Protein AF-A0A183DSY8-F1 (afdb_monomer_lite)

Secondary structure (DSSP, 8-state):
-HHHHHHHHHHHHHHHHHHHHHHHHHHHHHHHHHHHHHHHHHHHHHHHHHHHHHHHHHHHTT-GGGSPPHHHHHHHHHHHHHHHHHHHHHHHHH-HHHHHHHHHHHTT---

Radius of gyration: 25.68 Å; chains: 1; bounding box: 47×40×81 Å

InterPro domains:
  IPR000276 G protein-coupled receptor, rhodopsin-like [PF00001] (15-91)
  IPR000276 G protein-coupled receptor, rhodopsin-like [PR00237] (30-54)
  IPR000276 G protein-coupled receptor, rhodopsin-like [PR00237] (73-99)
  IPR017452 GPCR, rhodopsin-like, 7TM [PS50262] (1-91)

Organism: NCBI:txid637853

Foldseek 3Di:
DVVVVVVVVVVVVVVVVVVVVVVVVVVVLLVVLVVVLVVLCCVLVVLLVVLVVQCVVCVVVVPPVSNRDPVSVVSNVVSVVVVVVVVCVSVQVNDPVNVVVVCCVVVVPDD

Structure (mmCIF, N/CA/C/O backbone):
data_AF-A0A183DSY8-F1
#
_entry.id   AF-A0A183DSY8-F1
#
loop_
_atom_site.group_PDB
_atom_site.id
_atom_site.type_symbol
_atom_site.label_atom_id
_atom_site.label_alt_id
_atom_site.label_comp_id
_atom_site.label_asym_id
_atom_site.label_entity_id
_atom_site.label_seq_id
_atom_site.pdbx_PDB_ins_code
_atom_site.Cartn_x
_atom_site.Cartn_y
_atom_site.Cartn_z
_atom_site.occupancy
_atom_site.B_iso_or_equiv
_atom_site.auth_seq_id
_atom_site.auth_comp_id
_atom_site.auth_asym_id
_atom_site.auth_atom_id
_atom_site.pdbx_PDB_model_num
ATOM 1 N N . MET A 1 1 ? -23.242 -17.541 51.718 1.00 63.31 1 MET A N 1
ATOM 2 C CA . MET A 1 1 ? -22.008 -16.840 51.277 1.00 63.31 1 MET A CA 1
ATOM 3 C C . MET A 1 1 ? -21.417 -17.419 49.980 1.00 63.31 1 MET A C 1
ATOM 5 O O . MET A 1 1 ? -21.080 -16.648 49.091 1.00 63.31 1 MET A O 1
ATOM 9 N N . PHE A 1 2 ? -21.391 -18.747 49.806 1.00 64.94 2 PHE A N 1
ATOM 10 C CA . PHE A 1 2 ? -20.800 -19.452 48.650 1.00 64.94 2 PHE A CA 1
ATOM 11 C C . PHE A 1 2 ? -21.346 -19.090 47.252 1.00 64.94 2 PHE A C 1
ATOM 13 O O . PHE A 1 2 ? -20.577 -18.932 46.309 1.00 64.94 2 PHE A O 1
ATOM 20 N N . ARG A 1 3 ? -22.660 -18.883 47.098 1.00 67.56 3 ARG A N 1
ATOM 21 C CA . ARG A 1 3 ? -23.293 -18.592 45.791 1.00 67.56 3 ARG A CA 1
ATOM 22 C C . ARG A 1 3 ? -22.848 -17.261 45.164 1.00 67.56 3 ARG A C 1
ATOM 24 O O . ARG A 1 3 ? -22.885 -17.104 43.951 1.00 67.56 3 ARG A O 1
ATOM 31 N N . ARG A 1 4 ? -22.404 -16.303 45.989 1.00 66.38 4 ARG A N 1
ATOM 32 C CA . ARG A 1 4 ? -21.874 -15.006 45.526 1.00 66.38 4 ARG A CA 1
ATOM 33 C C . ARG A 1 4 ? -20.451 -15.111 44.969 1.00 66.38 4 ARG A C 1
ATOM 35 O O . ARG A 1 4 ? -20.082 -14.265 44.164 1.00 66.38 4 ARG A O 1
ATOM 42 N N . SER A 1 5 ? -19.683 -16.117 45.393 1.00 68.88 5 SER A N 1
ATOM 43 C CA . SER A 1 5 ? -18.324 -16.380 44.905 1.00 68.88 5 SER A CA 1
ATOM 44 C C . SER A 1 5 ? -18.360 -16.940 43.474 1.00 68.88 5 SER A C 1
ATOM 46 O O . SER A 1 5 ? -17.812 -16.317 42.569 1.00 68.88 5 SER A O 1
ATOM 48 N N . TRP A 1 6 ? -19.149 -17.995 43.233 1.00 65.19 6 TRP A N 1
ATOM 49 C CA . TRP A 1 6 ? -19.346 -18.595 41.902 1.00 65.19 6 TRP A CA 1
ATOM 50 C C . TRP A 1 6 ? -19.824 -17.592 40.844 1.00 65.19 6 TRP A C 1
ATOM 52 O O . TRP A 1 6 ? -19.177 -17.423 39.816 1.00 65.19 6 TRP A O 1
ATOM 62 N N . ASN A 1 7 ? -20.865 -16.810 41.156 1.00 75.81 7 ASN A N 1
ATOM 63 C CA . ASN A 1 7 ? -21.394 -15.792 40.237 1.00 75.81 7 ASN A CA 1
ATOM 64 C C . ASN A 1 7 ? -20.345 -14.733 39.846 1.00 75.81 7 ASN A C 1
ATOM 66 O O . ASN A 1 7 ? -20.424 -14.128 38.775 1.00 75.81 7 ASN A O 1
ATOM 70 N N . ARG A 1 8 ? -19.370 -14.480 40.731 1.00 73.38 8 ARG A N 1
ATOM 71 C CA . ARG A 1 8 ? -18.282 -13.524 40.513 1.00 73.38 8 ARG A CA 1
ATOM 72 C C . ARG A 1 8 ? -17.155 -14.143 39.674 1.00 73.38 8 ARG A C 1
ATOM 74 O O . ARG A 1 8 ? -16.617 -13.462 38.806 1.00 73.38 8 ARG A O 1
ATOM 81 N N . GLN A 1 9 ? -16.852 -15.428 39.864 1.00 75.44 9 GLN A N 1
ATOM 82 C CA . GLN A 1 9 ? -15.937 -16.185 39.000 1.00 75.44 9 GLN A CA 1
ATOM 83 C C . GLN A 1 9 ? -16.470 -16.287 37.557 1.00 75.44 9 GLN A C 1
ATOM 85 O O . GLN A 1 9 ? -15.734 -16.026 36.604 1.00 75.44 9 GLN A O 1
ATOM 90 N N . ASP A 1 10 ? -17.762 -16.580 37.385 1.00 77.25 10 ASP A N 1
ATOM 91 C CA . ASP A 1 10 ? -18.405 -16.717 36.068 1.00 77.25 10 ASP A CA 1
ATOM 92 C C . ASP A 1 10 ? -18.453 -15.388 35.299 1.00 77.25 10 ASP A C 1
ATOM 94 O O . ASP A 1 10 ? -18.231 -15.328 34.087 1.00 77.25 10 ASP A O 1
ATOM 98 N N . THR A 1 11 ? -18.671 -14.274 36.003 1.00 80.19 11 THR A N 1
ATOM 99 C CA . THR A 1 11 ? -18.622 -12.939 35.388 1.00 80.19 11 THR A CA 1
ATOM 100 C C . THR A 1 11 ? -17.198 -12.510 35.023 1.00 80.19 11 THR A C 1
ATOM 102 O O . THR A 1 11 ? -17.000 -11.906 33.962 1.00 80.19 11 THR A O 1
ATOM 105 N N . MET A 1 12 ? -16.186 -12.845 35.832 1.00 81.56 12 MET A N 1
ATOM 106 C CA . MET A 1 12 ? -14.779 -12.569 35.504 1.00 81.56 12 MET A CA 1
ATOM 107 C C . MET A 1 12 ? -14.286 -13.382 34.296 1.00 81.56 12 MET A C 1
ATOM 109 O O . MET A 1 12 ? -13.656 -12.829 33.393 1.00 81.56 12 MET A O 1
ATOM 113 N N . THR A 1 13 ? -14.624 -14.670 34.212 1.00 85.31 13 THR A N 1
ATOM 114 C CA . THR A 1 13 ? -14.243 -15.523 33.071 1.00 85.31 13 THR A CA 1
ATOM 115 C C . THR A 1 13 ? -14.959 -15.109 31.781 1.00 85.31 13 THR A C 1
ATOM 117 O O . THR A 1 13 ? -14.333 -15.015 30.719 1.00 85.31 13 THR A O 1
ATOM 120 N N . ALA A 1 14 ? -16.246 -14.752 31.856 1.00 86.00 14 ALA A N 1
ATOM 121 C CA . ALA A 1 14 ? -17.007 -14.254 30.711 1.00 86.00 14 ALA A CA 1
ATOM 122 C C . ALA A 1 14 ? -16.478 -12.906 30.179 1.00 86.00 14 ALA A C 1
ATOM 124 O O . ALA A 1 14 ? -16.396 -12.702 28.963 1.00 86.00 14 ALA A O 1
ATOM 125 N N . THR A 1 15 ? -16.093 -11.978 31.062 1.00 87.56 15 THR A N 1
ATOM 126 C CA . THR A 1 15 ? -15.526 -10.675 30.663 1.00 87.56 15 THR A CA 1
ATOM 127 C C . THR A 1 15 ? -14.124 -10.808 30.071 1.00 87.56 15 THR A C 1
ATOM 129 O O . THR A 1 15 ? -13.840 -10.171 29.050 1.00 87.56 15 THR A O 1
ATOM 132 N N . ALA A 1 16 ? -13.281 -11.686 30.624 1.00 86.81 16 ALA A N 1
ATOM 133 C CA . ALA A 1 16 ? -11.972 -12.013 30.063 1.00 86.81 16 ALA A CA 1
ATOM 134 C C . ALA A 1 16 ? -12.092 -12.609 28.648 1.00 86.81 16 ALA A C 1
ATOM 136 O O . ALA A 1 16 ? -11.447 -12.127 27.715 1.00 86.81 16 ALA A O 1
ATOM 137 N N . ARG A 1 17 ? -13.004 -13.572 28.446 1.00 86.12 17 ARG A N 1
ATOM 138 C CA . ARG A 1 17 ? -13.266 -14.187 27.131 1.00 86.12 17 ARG A CA 1
ATOM 139 C C . ARG A 1 17 ? -13.791 -13.178 26.105 1.00 86.12 17 ARG A C 1
ATOM 141 O O . ARG A 1 17 ? -13.382 -13.204 24.945 1.00 86.12 17 ARG A O 1
ATOM 148 N N . ARG A 1 18 ? -14.655 -12.242 26.520 1.00 86.69 18 ARG A N 1
ATOM 149 C CA . ARG A 1 18 ? -15.124 -11.137 25.659 1.00 86.69 18 ARG A CA 1
ATOM 150 C C . ARG A 1 18 ? -13.988 -10.196 25.253 1.00 86.69 18 ARG A C 1
ATOM 152 O O . ARG A 1 18 ? -13.934 -9.804 24.088 1.00 86.69 18 ARG A O 1
ATOM 159 N N . ARG A 1 19 ? -13.077 -9.849 26.173 1.00 83.88 19 ARG A N 1
ATOM 160 C CA . ARG A 1 19 ? -11.882 -9.041 25.861 1.00 83.88 19 ARG A CA 1
ATOM 161 C C . ARG A 1 19 ? -10.949 -9.765 24.893 1.00 83.88 19 ARG A C 1
ATOM 163 O O . ARG A 1 19 ? -10.576 -9.168 23.889 1.00 83.88 19 ARG A O 1
ATOM 170 N N . ALA A 1 20 ? -10.657 -11.043 25.132 1.00 84.69 20 ALA A N 1
ATOM 171 C CA . ALA A 1 20 ? -9.823 -11.855 24.246 1.00 84.69 20 ALA A CA 1
ATOM 172 C C . ALA A 1 20 ? -10.407 -11.942 22.823 1.00 84.69 20 ALA A C 1
ATOM 174 O O . ALA A 1 20 ? -9.716 -11.650 21.850 1.00 84.69 20 ALA A O 1
ATOM 175 N N . ASN A 1 21 ? -11.711 -12.222 22.694 1.00 86.12 21 ASN A N 1
ATOM 176 C CA . ASN A 1 21 ? -12.396 -12.232 21.396 1.00 86.12 21 ASN A CA 1
ATOM 177 C C . ASN A 1 21 ? -12.362 -10.863 20.700 1.00 86.12 21 ASN A C 1
ATOM 179 O O . ASN A 1 21 ? -12.237 -10.793 19.476 1.00 86.12 21 ASN A O 1
ATOM 183 N N . LYS A 1 22 ? -12.486 -9.767 21.460 1.00 81.69 22 LYS A N 1
ATOM 184 C CA . LYS A 1 22 ? -12.395 -8.407 20.916 1.00 81.69 22 LYS A CA 1
ATOM 185 C C . LYS A 1 22 ? -10.988 -8.121 20.383 1.00 81.69 22 LYS A C 1
ATOM 187 O O . LYS A 1 22 ? -10.888 -7.629 19.260 1.00 81.69 22 LYS A O 1
ATOM 192 N N . ASN A 1 23 ? -9.941 -8.477 21.132 1.00 80.31 23 ASN A N 1
ATOM 193 C CA . ASN A 1 23 ? -8.547 -8.348 20.696 1.00 80.31 23 ASN A CA 1
ATOM 194 C C . ASN A 1 23 ? -8.282 -9.162 19.428 1.00 80.31 23 ASN A C 1
ATOM 196 O O . ASN A 1 23 ? -7.897 -8.576 18.424 1.00 80.31 23 ASN A O 1
ATOM 200 N N . GLN A 1 24 ? -8.634 -10.449 19.413 1.00 81.44 24 GLN A N 1
ATOM 201 C CA . GLN A 1 24 ? -8.498 -11.327 18.240 1.00 81.44 24 GLN A CA 1
ATOM 202 C C . GLN A 1 24 ? -9.154 -10.746 16.979 1.00 81.44 24 GLN A C 1
ATOM 204 O O . GLN A 1 24 ? -8.623 -10.822 15.871 1.00 81.44 24 GLN A O 1
ATOM 209 N N . ARG A 1 25 ? -10.341 -10.145 17.125 1.00 76.94 25 ARG A N 1
ATOM 210 C CA . ARG A 1 25 ? -11.065 -9.529 16.005 1.00 76.94 25 ARG A CA 1
ATOM 211 C C . ARG A 1 25 ? -10.400 -8.235 15.528 1.00 76.94 25 ARG A C 1
ATOM 213 O O . ARG A 1 25 ? -10.521 -7.899 14.352 1.00 76.94 25 ARG A O 1
ATOM 220 N N . MET A 1 26 ? -9.730 -7.516 16.425 1.00 75.31 26 MET A N 1
ATOM 221 C CA . MET A 1 26 ? -8.962 -6.310 16.119 1.00 75.31 26 MET A CA 1
ATOM 222 C C . MET A 1 26 ? -7.640 -6.661 15.426 1.00 75.31 26 MET A C 1
ATOM 224 O O . MET A 1 26 ? -7.332 -6.080 14.390 1.00 75.31 26 MET A O 1
ATOM 228 N N . GLU A 1 27 ? -6.941 -7.685 15.915 1.00 77.12 27 GLU A N 1
ATOM 229 C CA . GLU A 1 27 ? -5.721 -8.239 15.316 1.00 77.12 27 GLU A CA 1
ATOM 230 C C . GLU A 1 27 ? -5.979 -8.713 13.882 1.00 77.12 27 GLU A C 1
ATOM 232 O O . GLU A 1 27 ? -5.322 -8.252 12.953 1.00 77.12 27 GLU A O 1
ATOM 237 N N . LYS A 1 28 ? -7.028 -9.518 13.655 1.00 76.94 28 LYS A N 1
ATOM 238 C CA . LYS A 1 28 ? -7.412 -9.968 12.301 1.00 76.94 28 LYS A CA 1
ATOM 239 C C . LYS A 1 28 ? -7.703 -8.811 11.341 1.00 76.94 28 LYS A C 1
ATOM 241 O O . LYS A 1 28 ? -7.421 -8.913 10.148 1.00 76.94 28 LYS A O 1
ATOM 246 N N . ARG A 1 29 ? -8.278 -7.706 11.832 1.00 72.12 29 ARG A N 1
ATOM 247 C CA . ARG A 1 29 ? -8.509 -6.501 11.017 1.00 72.12 29 ARG A CA 1
ATOM 248 C C . ARG A 1 29 ? -7.194 -5.812 10.667 1.00 72.12 29 ARG A C 1
ATOM 250 O O . ARG A 1 29 ? -7.020 -5.445 9.508 1.00 72.12 29 ARG A O 1
ATOM 257 N N . ALA A 1 30 ? -6.274 -5.683 11.621 1.00 75.50 30 ALA A N 1
ATOM 258 C CA . ALA A 1 30 ? -4.949 -5.124 11.371 1.00 75.50 30 ALA A CA 1
ATOM 259 C C . ALA A 1 30 ? -4.198 -5.948 10.313 1.00 75.50 30 ALA A C 1
ATOM 261 O O . ALA A 1 30 ? -3.785 -5.393 9.298 1.00 75.50 30 ALA A O 1
ATOM 262 N N . THR A 1 31 ? -4.144 -7.276 10.464 1.00 78.25 31 THR A N 1
ATOM 263 C CA . THR A 1 31 ? -3.494 -8.181 9.502 1.00 78.25 31 THR A CA 1
ATOM 264 C C . THR A 1 31 ? -4.127 -8.121 8.117 1.00 78.25 31 THR A C 1
ATOM 266 O O . THR A 1 31 ? -3.409 -8.040 7.126 1.00 78.25 31 THR A O 1
ATOM 269 N N . LYS A 1 32 ? -5.466 -8.106 8.016 1.00 75.56 32 LYS A N 1
ATOM 270 C CA . LYS A 1 32 ? -6.150 -7.956 6.720 1.00 75.56 32 LYS A CA 1
ATOM 271 C C . LYS A 1 32 ? -5.726 -6.671 6.020 1.00 75.56 32 LYS A C 1
ATOM 273 O O . LYS A 1 32 ? -5.520 -6.667 4.812 1.00 75.56 32 LYS A O 1
ATOM 278 N N . THR A 1 33 ? -5.617 -5.588 6.778 1.00 75.81 33 THR A N 1
ATOM 279 C CA . THR A 1 33 ? -5.235 -4.305 6.205 1.00 75.81 33 THR A CA 1
ATOM 280 C C . THR A 1 33 ? -3.771 -4.363 5.763 1.00 75.81 33 THR A C 1
ATOM 282 O O . THR A 1 33 ? -3.503 -4.101 4.598 1.00 75.81 33 THR A O 1
ATOM 285 N N . LEU A 1 34 ? -2.852 -4.844 6.613 1.00 79.88 34 LEU A N 1
ATOM 286 C CA . LEU A 1 34 ? -1.438 -5.043 6.255 1.00 79.88 34 LEU A CA 1
ATOM 287 C C . LEU A 1 34 ? -1.279 -5.881 4.979 1.00 79.88 34 LEU A C 1
ATOM 289 O O . LEU A 1 34 ? -0.535 -5.486 4.090 1.00 79.88 34 LEU A O 1
ATOM 293 N N . GLY A 1 35 ? -2.039 -6.970 4.843 1.00 81.94 35 GLY A N 1
ATOM 294 C CA . GLY A 1 35 ? -2.045 -7.794 3.633 1.00 81.94 35 GLY A CA 1
ATOM 295 C C . GLY A 1 35 ? -2.486 -7.035 2.378 1.00 81.94 35 GLY A C 1
ATOM 296 O O . GLY A 1 35 ? -1.885 -7.210 1.324 1.00 81.94 35 GLY A O 1
ATOM 297 N N . ILE A 1 36 ? -3.479 -6.145 2.482 1.00 79.25 36 ILE A N 1
ATOM 298 C CA . ILE A 1 36 ? -3.902 -5.285 1.365 1.00 79.25 36 ILE A CA 1
ATOM 299 C C . ILE A 1 36 ? -2.787 -4.309 0.978 1.00 79.25 36 ILE A C 1
ATOM 301 O O . ILE A 1 36 ? -2.535 -4.132 -0.208 1.00 79.25 36 ILE A O 1
ATOM 305 N N . VAL A 1 37 ? -2.089 -3.705 1.946 1.00 79.00 37 VAL A N 1
ATOM 306 C CA . VAL A 1 37 ? -0.964 -2.803 1.636 1.00 79.00 37 VAL A CA 1
ATOM 307 C C . VAL A 1 37 ? 0.189 -3.520 0.997 1.00 79.00 37 VAL A C 1
ATOM 309 O O . VAL A 1 37 ? 0.702 -3.038 -0.003 1.00 79.00 37 VAL A O 1
ATOM 312 N N . VAL A 1 38 ? 0.567 -4.673 1.536 1.00 81.81 38 VAL A N 1
ATOM 313 C CA . VAL A 1 38 ? 1.623 -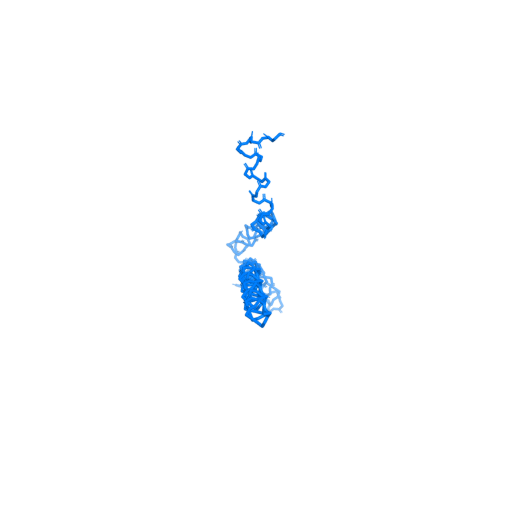5.486 0.943 1.00 81.81 38 VAL A CA 1
ATOM 314 C C . VAL A 1 38 ? 1.222 -5.896 -0.474 1.00 81.81 38 VAL A C 1
ATOM 316 O O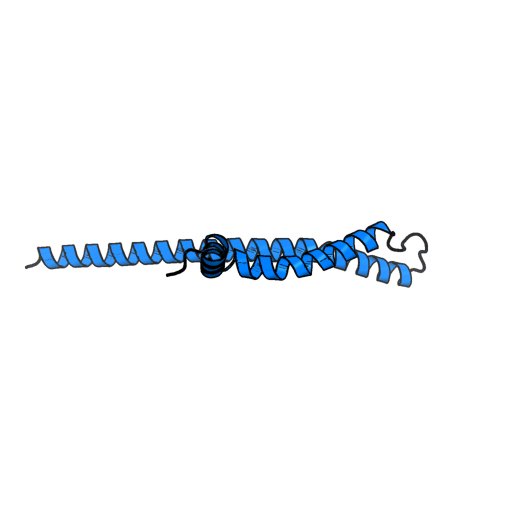 . VAL A 1 38 ? 2.028 -5.765 -1.384 1.00 81.81 38 VAL A O 1
ATOM 319 N N . GLY A 1 39 ? -0.034 -6.293 -0.698 1.00 83.62 39 GLY A N 1
ATOM 320 C CA . GLY A 1 39 ? -0.540 -6.624 -2.030 1.00 83.62 39 GLY A CA 1
ATOM 321 C C . GLY A 1 39 ? -0.484 -5.449 -3.008 1.00 83.62 39 GLY A C 1
ATOM 322 O O . GLY A 1 39 ? 0.037 -5.598 -4.107 1.00 83.62 39 GLY A O 1
ATOM 323 N N . ILE A 1 40 ? -0.970 -4.272 -2.608 1.00 79.94 40 ILE A N 1
ATOM 324 C CA . ILE A 1 40 ? -0.938 -3.064 -3.442 1.00 79.94 40 ILE A CA 1
ATOM 325 C C . ILE A 1 40 ? 0.505 -2.632 -3.714 1.00 79.94 40 ILE A C 1
ATOM 327 O O . ILE A 1 40 ? 0.844 -2.337 -4.854 1.00 79.94 40 ILE A O 1
ATOM 331 N N . PHE A 1 41 ? 1.362 -2.635 -2.692 1.00 77.44 41 PHE A N 1
ATOM 332 C CA . PHE A 1 41 ? 2.777 -2.321 -2.836 1.00 77.44 41 PHE A CA 1
ATOM 333 C C . PHE A 1 41 ? 3.425 -3.262 -3.850 1.00 77.44 41 PHE A C 1
ATOM 335 O O . PHE A 1 41 ? 3.996 -2.789 -4.821 1.00 77.44 41 PHE A O 1
ATOM 342 N N . LEU A 1 42 ? 3.247 -4.579 -3.711 1.00 82.38 42 LEU A N 1
ATOM 343 C CA . LEU A 1 42 ? 3.778 -5.562 -4.657 1.00 82.38 42 LEU A CA 1
ATOM 344 C C . LEU A 1 42 ? 3.231 -5.363 -6.075 1.00 82.38 42 LEU A C 1
ATOM 346 O O . LEU A 1 42 ? 4.013 -5.335 -7.016 1.00 82.38 42 LEU A O 1
ATOM 350 N N . VAL A 1 43 ? 1.924 -5.16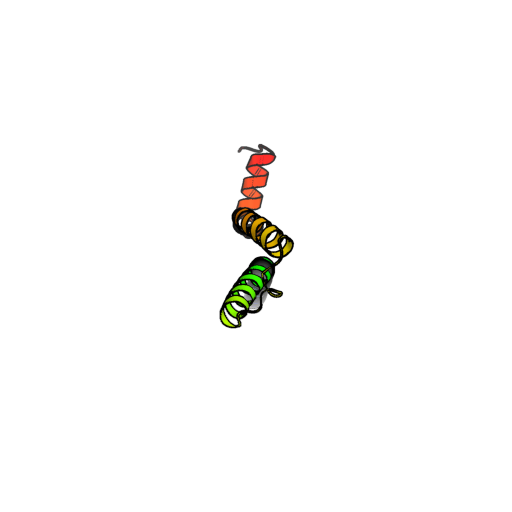2 -6.252 1.00 80.69 43 VAL A N 1
ATOM 351 C CA . VAL A 1 43 ? 1.334 -4.904 -7.580 1.00 80.69 43 VAL A CA 1
ATOM 352 C C . VAL A 1 43 ? 1.880 -3.616 -8.195 1.00 80.69 43 VAL A C 1
ATOM 354 O O . VAL A 1 43 ? 2.090 -3.564 -9.403 1.00 80.69 43 VAL A O 1
ATOM 357 N N . CYS A 1 44 ? 2.157 -2.594 -7.384 1.00 74.88 44 CYS A N 1
ATOM 358 C CA . CYS A 1 44 ? 2.745 -1.353 -7.869 1.00 74.88 44 CYS A CA 1
ATOM 359 C C . CYS A 1 44 ? 4.243 -1.465 -8.187 1.00 74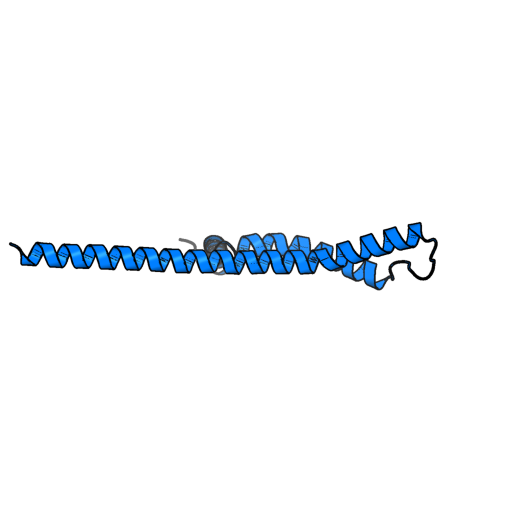.88 44 CYS A C 1
ATOM 361 O O . CYS A 1 44 ? 4.753 -0.733 -9.033 1.00 74.88 44 CYS A O 1
ATOM 363 N N . TRP A 1 45 ? 4.954 -2.367 -7.513 1.00 77.56 45 TRP A N 1
ATOM 364 C CA . TRP A 1 45 ? 6.414 -2.443 -7.552 1.00 77.56 45 TRP A CA 1
ATOM 365 C C . TRP A 1 45 ? 6.945 -3.545 -8.475 1.00 77.56 45 TRP A C 1
ATOM 367 O O . TRP A 1 45 ? 7.952 -3.346 -9.146 1.00 77.56 45 TRP A O 1
ATOM 377 N N . VAL A 1 46 ? 6.262 -4.688 -8.572 1.00 80.25 46 VAL A N 1
ATOM 378 C CA . VAL A 1 46 ? 6.625 -5.819 -9.447 1.00 80.25 46 VAL A CA 1
ATOM 379 C C . VAL A 1 46 ? 6.766 -5.416 -10.924 1.00 80.25 46 VAL A C 1
ATOM 381 O O . VAL A 1 46 ? 7.798 -5.743 -11.514 1.00 80.25 46 VAL A O 1
ATOM 384 N N . PRO A 1 47 ? 5.813 -4.698 -11.551 1.00 76.75 47 PRO A N 1
ATOM 385 C CA . PRO A 1 47 ? 5.974 -4.246 -12.933 1.00 76.75 47 PRO A CA 1
ATOM 386 C C . PRO A 1 47 ? 7.143 -3.266 -13.091 1.00 76.75 47 PRO A C 1
ATOM 388 O O . PRO A 1 47 ? 7.916 -3.409 -14.034 1.00 76.75 47 PRO A O 1
ATOM 391 N N . PHE A 1 48 ? 7.344 -2.345 -12.140 1.00 73.12 48 PHE A N 1
ATOM 392 C CA . PHE A 1 48 ? 8.484 -1.419 -12.152 1.00 73.12 48 PHE A CA 1
ATOM 393 C C . PHE A 1 48 ? 9.822 -2.177 -12.131 1.00 73.12 48 PHE A C 1
ATOM 395 O O . PHE A 1 48 ? 10.690 -1.953 -12.974 1.00 73.12 48 PHE A O 1
ATOM 402 N N . PHE A 1 49 ? 9.969 -3.129 -11.204 1.00 77.56 49 PHE A N 1
ATOM 403 C CA . PHE A 1 49 ? 11.173 -3.952 -11.091 1.00 77.56 49 PHE A CA 1
ATOM 404 C C . PHE A 1 49 ? 11.416 -4.807 -12.328 1.00 77.56 49 PHE A C 1
ATOM 406 O O . PHE A 1 49 ? 12.552 -4.914 -12.783 1.00 77.56 49 PHE A O 1
ATOM 413 N N . SER A 1 50 ? 10.356 -5.377 -12.897 1.00 82.00 50 SER A N 1
ATOM 414 C CA . SER A 1 50 ? 10.452 -6.207 -14.098 1.00 82.00 50 SER A CA 1
ATOM 415 C C . SER A 1 50 ? 10.964 -5.397 -15.288 1.00 82.00 50 SER A C 1
ATOM 417 O O . SER A 1 50 ? 11.903 -5.824 -15.952 1.00 82.00 50 SER A O 1
ATOM 419 N N . VAL A 1 51 ? 10.424 -4.195 -15.519 1.00 78.38 51 VAL A N 1
ATOM 420 C CA . VAL A 1 51 ? 10.864 -3.311 -16.614 1.00 78.38 51 VAL A CA 1
ATOM 421 C C . VAL A 1 51 ? 12.321 -2.885 -16.438 1.00 78.38 51 VAL A C 1
ATOM 423 O O . VAL A 1 51 ? 13.085 -2.887 -17.406 1.00 78.38 51 VAL A O 1
ATOM 426 N N . TYR A 1 52 ? 12.731 -2.567 -15.208 1.00 78.19 52 TYR A N 1
ATOM 427 C CA . TYR A 1 52 ? 14.104 -2.161 -14.918 1.00 78.19 52 TYR A CA 1
ATOM 428 C C . TYR A 1 52 ? 15.104 -3.309 -15.121 1.00 78.19 52 TYR A C 1
ATOM 430 O O . TYR A 1 52 ? 16.143 -3.123 -15.755 1.00 78.19 52 TYR A O 1
ATOM 438 N N . ILE A 1 53 ? 14.774 -4.515 -14.642 1.00 82.44 53 ILE A N 1
ATOM 439 C CA . ILE A 1 53 ? 15.612 -5.710 -14.812 1.00 82.44 53 ILE A CA 1
ATOM 440 C C . ILE A 1 53 ? 15.715 -6.095 -16.290 1.00 82.44 53 ILE A C 1
ATOM 442 O O . ILE A 1 53 ? 16.821 -6.320 -16.774 1.00 82.44 53 ILE A O 1
ATOM 446 N N . VAL A 1 54 ? 14.595 -6.126 -17.021 1.00 80.88 54 VAL A N 1
ATOM 447 C CA . VAL A 1 54 ? 14.583 -6.451 -18.458 1.00 80.88 54 VAL A CA 1
ATOM 448 C C . VAL A 1 54 ? 15.417 -5.441 -19.242 1.00 80.88 54 VAL A C 1
ATOM 450 O O . VAL A 1 54 ? 16.272 -5.841 -20.026 1.00 80.88 54 VAL A O 1
ATOM 453 N N . SER A 1 55 ? 15.265 -4.144 -18.960 1.00 76.12 55 SER A N 1
ATOM 454 C CA . SER A 1 55 ? 16.078 -3.101 -19.601 1.00 76.12 55 SER A CA 1
ATOM 455 C C . SER A 1 55 ? 17.573 -3.292 -19.324 1.00 76.12 55 SER A C 1
ATOM 457 O O . SER A 1 55 ? 18.385 -3.227 -20.244 1.00 76.12 55 SER A O 1
ATOM 459 N N . ALA A 1 56 ? 17.955 -3.579 -18.074 1.00 79.44 56 ALA A N 1
ATOM 460 C CA . ALA A 1 56 ? 19.353 -3.792 -17.700 1.00 79.44 56 ALA A CA 1
ATOM 461 C C . ALA A 1 56 ? 19.966 -5.037 -18.367 1.00 79.44 56 ALA A C 1
ATOM 463 O O . ALA A 1 56 ? 21.112 -4.997 -18.818 1.00 79.44 56 ALA A O 1
ATOM 464 N N . VAL A 1 57 ? 19.206 -6.132 -18.455 1.00 81.25 57 VAL A N 1
ATOM 465 C CA . VAL A 1 57 ? 19.631 -7.372 -19.123 1.00 81.25 57 VAL A CA 1
ATOM 466 C C . VAL A 1 57 ? 19.761 -7.163 -20.631 1.00 81.25 57 VAL A C 1
ATOM 468 O O . VAL A 1 57 ? 20.725 -7.627 -21.233 1.00 81.25 57 VAL A O 1
ATOM 471 N N . CYS A 1 58 ? 18.846 -6.419 -21.242 1.00 76.25 58 CYS A N 1
ATOM 472 C CA . CYS A 1 58 ? 18.846 -6.231 -22.688 1.00 76.25 58 CYS A CA 1
ATOM 473 C C . CYS A 1 58 ? 19.912 -5.240 -23.171 1.00 76.25 58 CYS A C 1
ATOM 475 O O . CYS A 1 58 ? 20.507 -5.471 -24.220 1.00 76.25 58 CYS A O 1
ATOM 477 N N . ILE A 1 59 ? 20.278 -4.244 -22.353 1.00 76.38 59 ILE A N 1
ATOM 478 C CA . ILE A 1 59 ? 21.489 -3.432 -22.571 1.00 76.38 59 ILE A CA 1
ATOM 479 C C . ILE A 1 59 ? 22.756 -4.295 -22.459 1.00 76.38 59 ILE A C 1
ATOM 481 O O . ILE A 1 59 ? 23.684 -4.142 -23.246 1.00 76.38 59 ILE A O 1
ATOM 485 N N . LYS A 1 60 ? 22.813 -5.221 -21.493 1.00 78.62 60 LYS A N 1
ATOM 486 C CA . LYS A 1 60 ? 23.966 -6.119 -21.298 1.00 78.62 60 LYS A CA 1
ATOM 487 C C . LYS A 1 60 ? 24.169 -7.115 -22.444 1.00 78.62 60 LYS A C 1
ATOM 489 O O . LYS A 1 60 ? 25.303 -7.525 -22.666 1.00 78.62 60 LYS A O 1
ATOM 494 N N . LEU A 1 61 ? 23.093 -7.530 -23.110 1.00 80.25 61 LEU A N 1
ATOM 495 C CA . LEU A 1 61 ? 23.111 -8.539 -24.175 1.00 80.25 61 LEU A CA 1
ATOM 496 C C . LEU A 1 61 ? 23.132 -7.939 -25.595 1.00 80.25 61 LEU A C 1
ATOM 498 O O . LEU A 1 61 ? 23.115 -8.704 -26.553 1.00 80.25 61 LEU A O 1
ATOM 502 N N . ASP A 1 62 ? 23.162 -6.606 -25.730 1.00 72.75 62 ASP A N 1
ATOM 503 C CA . ASP A 1 62 ? 23.128 -5.863 -27.007 1.00 72.75 62 ASP A CA 1
ATOM 504 C C . ASP A 1 62 ? 21.934 -6.235 -27.915 1.00 72.75 62 ASP A C 1
ATOM 506 O O . ASP A 1 62 ? 21.995 -6.216 -29.144 1.00 72.75 62 ASP A O 1
ATOM 510 N N . VAL A 1 63 ? 20.804 -6.603 -27.298 1.00 72.69 63 VAL A N 1
ATOM 511 C CA . VAL A 1 63 ? 19.594 -7.026 -28.015 1.00 72.69 63 VAL A CA 1
ATOM 512 C C . VAL A 1 63 ? 18.686 -5.821 -28.228 1.00 72.69 63 VAL A C 1
ATOM 514 O O . VAL A 1 63 ? 17.886 -5.450 -27.367 1.00 72.69 63 VAL A O 1
ATOM 517 N N . GLN A 1 64 ? 18.781 -5.223 -29.413 1.00 62.62 64 GLN A N 1
ATOM 518 C CA . GLN A 1 64 ? 18.054 -4.004 -29.782 1.00 62.62 64 GLN A CA 1
ATOM 519 C C . GLN A 1 64 ? 16.523 -4.185 -29.823 1.00 62.62 64 GLN A C 1
ATOM 521 O O . GLN A 1 64 ? 15.777 -3.238 -29.594 1.00 62.62 64 GLN A O 1
ATOM 526 N N . SER A 1 65 ? 16.040 -5.415 -30.031 1.00 65.56 65 SER A N 1
ATOM 527 C CA . SER A 1 65 ? 14.612 -5.774 -29.998 1.00 65.56 65 SER A CA 1
ATOM 528 C C . SER A 1 65 ? 14.028 -5.918 -28.587 1.00 65.56 65 SER A C 1
ATOM 530 O O . SER A 1 65 ? 12.827 -6.133 -28.445 1.00 65.56 65 SER A O 1
ATOM 532 N N . CYS A 1 66 ? 14.857 -5.803 -27.546 1.00 64.50 66 CYS A N 1
ATOM 533 C CA . CYS A 1 66 ? 14.462 -5.937 -26.145 1.00 64.50 66 CYS A CA 1
ATOM 534 C C . CYS A 1 66 ? 14.581 -4.607 -25.366 1.00 64.50 66 CYS A C 1
ATOM 536 O O . CYS A 1 66 ? 14.703 -4.574 -24.141 1.00 64.50 66 CYS A O 1
ATOM 538 N N . GLN A 1 67 ? 14.542 -3.467 -26.059 1.00 62.03 67 GLN A N 1
ATOM 539 C CA . GLN A 1 67 ? 14.307 -2.200 -25.372 1.00 62.03 67 GLN A CA 1
ATOM 540 C C . GLN A 1 67 ? 12.884 -2.174 -24.810 1.00 62.03 67 GLN A C 1
ATOM 542 O O . GLN A 1 67 ? 11.928 -2.555 -25.485 1.00 62.03 67 GLN A O 1
ATOM 547 N N . ALA A 1 68 ? 12.751 -1.741 -23.554 1.00 63.19 68 ALA A N 1
ATOM 548 C CA . ALA A 1 68 ? 11.454 -1.575 -22.920 1.00 63.19 68 ALA A CA 1
ATOM 549 C C . ALA A 1 68 ? 10.578 -0.637 -23.763 1.00 63.19 68 ALA A C 1
ATOM 551 O O . ALA A 1 68 ? 10.932 0.517 -23.999 1.00 63.19 68 ALA A O 1
ATOM 552 N N . ASP A 1 69 ? 9.448 -1.171 -24.221 1.00 67.69 69 ASP A N 1
ATOM 553 C CA . ASP A 1 69 ? 8.515 -0.492 -25.115 1.00 67.69 69 ASP A CA 1
ATOM 554 C C . ASP A 1 69 ? 7.935 0.780 -24.464 1.00 67.69 69 ASP A C 1
ATOM 556 O O . ASP A 1 69 ? 7.866 0.899 -23.236 1.00 67.69 69 ASP A O 1
ATOM 560 N N . PHE A 1 70 ? 7.459 1.726 -25.274 1.00 70.06 70 PHE A N 1
ATOM 561 C CA . PHE A 1 70 ? 6.822 2.968 -24.820 1.00 70.06 70 PHE A CA 1
ATOM 562 C C . PHE A 1 70 ? 5.722 2.703 -23.780 1.00 70.06 70 PHE A C 1
ATOM 564 O O . PHE A 1 70 ? 5.593 3.423 -22.787 1.00 70.06 70 PHE A O 1
ATOM 571 N N . TYR A 1 71 ? 4.977 1.610 -23.958 1.00 67.94 71 TYR A N 1
ATOM 572 C CA . TYR A 1 71 ? 3.962 1.160 -23.013 1.00 67.94 71 TYR A CA 1
ATOM 573 C C . TYR A 1 71 ? 4.540 0.804 -21.642 1.00 67.94 71 TYR A C 1
ATOM 575 O O . TYR A 1 71 ? 3.949 1.160 -20.627 1.00 67.94 71 TYR A O 1
ATOM 583 N N . ALA A 1 72 ? 5.704 0.152 -21.584 1.00 70.88 72 ALA A N 1
ATOM 584 C CA . ALA A 1 72 ? 6.362 -0.168 -20.324 1.00 70.88 72 ALA A CA 1
ATOM 585 C C . ALA A 1 72 ? 6.718 1.112 -19.563 1.00 70.88 72 ALA A C 1
ATOM 587 O O . ALA A 1 72 ? 6.410 1.219 -18.376 1.00 70.88 72 ALA A O 1
ATOM 588 N N . PHE A 1 73 ? 7.276 2.115 -20.244 1.00 72.69 73 PHE A N 1
ATOM 589 C CA . PHE A 1 73 ? 7.569 3.412 -19.634 1.00 72.69 73 PHE A CA 1
ATOM 590 C C . PHE A 1 73 ? 6.289 4.111 -19.151 1.00 72.69 73 PHE A C 1
ATOM 592 O O . PHE A 1 73 ? 6.213 4.521 -17.994 1.00 72.69 73 PHE A O 1
ATOM 599 N N . PHE A 1 74 ? 5.247 4.148 -19.989 1.00 78.25 74 PHE A N 1
ATOM 600 C CA . PHE A 1 74 ? 3.945 4.724 -19.652 1.00 78.25 74 PHE A CA 1
ATOM 601 C C . PHE A 1 74 ? 3.347 4.082 -18.394 1.00 78.25 74 PHE A C 1
ATOM 603 O O . PHE A 1 74 ? 3.080 4.779 -17.414 1.00 78.25 74 PHE A O 1
ATOM 610 N N . TYR A 1 75 ? 3.199 2.755 -18.361 1.00 73.75 75 TYR A N 1
ATOM 611 C CA . TYR A 1 75 ? 2.656 2.063 -17.192 1.00 73.75 75 TYR A CA 1
ATOM 612 C C . TYR A 1 75 ? 3.496 2.328 -15.944 1.00 73.75 75 TYR A C 1
ATOM 614 O O . TYR A 1 75 ? 2.939 2.621 -14.889 1.00 73.75 75 TYR A O 1
ATOM 622 N N . THR A 1 76 ? 4.823 2.305 -16.067 1.00 74.50 76 THR A N 1
ATOM 623 C CA . THR A 1 76 ? 5.752 2.547 -14.956 1.00 74.50 76 THR A CA 1
ATOM 624 C C . THR A 1 76 ? 5.588 3.954 -14.366 1.00 74.50 76 THR A C 1
ATOM 626 O O . THR A 1 76 ? 5.539 4.110 -13.144 1.00 74.50 76 THR A O 1
ATOM 629 N N . THR A 1 77 ? 5.419 4.978 -15.205 1.00 75.19 77 THR A N 1
ATOM 630 C CA . THR A 1 77 ? 5.149 6.356 -14.767 1.00 75.19 77 THR A CA 1
ATOM 631 C C . THR A 1 77 ? 3.806 6.471 -14.043 1.00 75.19 77 THR A C 1
ATOM 633 O O . THR A 1 77 ? 3.738 7.040 -12.952 1.00 75.19 77 THR A O 1
ATOM 636 N N . TRP A 1 78 ? 2.741 5.884 -14.595 1.00 80.88 78 TRP A N 1
ATOM 637 C CA . TRP A 1 78 ? 1.417 5.880 -13.963 1.00 80.88 78 TRP A CA 1
ATOM 638 C C . TRP A 1 78 ? 1.403 5.104 -12.638 1.00 80.88 78 TRP A C 1
ATOM 640 O O . TRP A 1 78 ? 0.797 5.548 -11.664 1.00 80.88 78 TRP A O 1
ATOM 650 N N . LEU A 1 79 ? 2.136 3.994 -12.555 1.00 74.88 79 LEU A N 1
ATOM 651 C CA . LEU A 1 79 ? 2.353 3.228 -11.325 1.00 74.88 79 LEU A CA 1
ATOM 652 C C . LEU A 1 79 ? 3.105 4.041 -10.260 1.00 74.88 79 LEU A C 1
ATOM 654 O O . LEU A 1 79 ? 2.746 3.983 -9.082 1.00 74.88 79 LEU A O 1
ATOM 658 N N . GLY A 1 80 ? 4.087 4.853 -10.660 1.00 74.12 80 GLY A N 1
ATOM 659 C CA . GLY A 1 80 ? 4.764 5.807 -9.777 1.00 74.12 80 GLY A CA 1
ATOM 660 C C . GLY A 1 80 ? 3.813 6.854 -9.186 1.00 74.12 80 GLY A C 1
ATOM 661 O O . GLY A 1 80 ? 3.855 7.126 -7.983 1.00 74.12 80 GLY A O 1
ATOM 662 N N . TYR A 1 81 ? 2.889 7.382 -9.996 1.00 76.38 81 TYR A N 1
ATOM 663 C CA . TYR A 1 81 ? 1.837 8.282 -9.512 1.00 76.38 81 TYR A CA 1
ATOM 664 C C . TYR A 1 81 ? 0.889 7.591 -8.529 1.00 76.38 81 TYR A C 1
ATOM 666 O O . TYR A 1 81 ? 0.575 8.150 -7.476 1.00 76.38 81 TYR A O 1
ATOM 674 N N . ILE A 1 82 ? 0.497 6.348 -8.818 1.00 75.56 82 ILE A N 1
ATOM 675 C CA . ILE A 1 82 ? -0.346 5.553 -7.922 1.00 75.56 82 ILE A CA 1
ATOM 676 C C . ILE A 1 82 ? 0.364 5.313 -6.579 1.00 75.56 82 ILE A C 1
ATOM 678 O O . ILE A 1 82 ? -0.284 5.430 -5.545 1.00 75.56 82 ILE A O 1
ATOM 682 N N . ASN A 1 83 ? 1.684 5.095 -6.552 1.00 74.31 83 ASN A N 1
ATOM 683 C CA . ASN A 1 83 ? 2.468 4.943 -5.315 1.00 74.31 83 ASN A CA 1
ATOM 684 C C . ASN A 1 83 ? 2.377 6.186 -4.402 1.00 74.31 83 ASN A C 1
ATOM 686 O O . ASN A 1 83 ? 2.219 6.074 -3.187 1.00 74.31 83 ASN A O 1
ATOM 690 N N . SER A 1 84 ? 2.357 7.384 -4.994 1.00 73.12 84 SER A N 1
ATOM 691 C CA . SER A 1 84 ? 2.125 8.631 -4.254 1.00 73.12 84 SER A CA 1
ATOM 692 C C . SER A 1 84 ? 0.680 8.775 -3.760 1.00 73.12 84 SER A C 1
ATOM 694 O O . SER A 1 84 ? 0.464 9.215 -2.631 1.00 73.12 84 SER A O 1
ATOM 696 N N . CYS A 1 85 ? -0.314 8.363 -4.555 1.00 67.44 85 CYS A N 1
ATOM 697 C CA . CYS A 1 85 ? -1.729 8.343 -4.152 1.00 67.44 85 CYS A CA 1
ATOM 698 C C . CYS A 1 85 ? -2.033 7.278 -3.088 1.00 67.44 85 CYS A C 1
ATOM 700 O O . CYS A 1 85 ? -2.943 7.445 -2.273 1.00 67.44 85 CYS A O 1
ATOM 702 N N . ILE A 1 86 ? -1.259 6.195 -3.067 1.00 70.62 86 ILE A N 1
ATOM 703 C CA . ILE A 1 86 ? -1.350 5.132 -2.073 1.00 70.62 86 ILE A CA 1
ATOM 704 C C . ILE A 1 86 ? -0.953 5.660 -0.694 1.00 70.62 86 ILE A C 1
ATOM 706 O O . ILE A 1 86 ? -1.584 5.267 0.278 1.00 70.62 86 ILE A O 1
ATOM 710 N N . ASN A 1 87 ? -0.010 6.600 -0.580 1.00 65.81 87 ASN A N 1
ATOM 711 C CA . ASN A 1 87 ? 0.421 7.136 0.716 1.00 65.81 87 ASN A CA 1
ATOM 712 C C . ASN A 1 87 ? -0.766 7.670 1.564 1.00 65.81 87 ASN A C 1
ATOM 714 O O . ASN A 1 87 ? -1.009 7.121 2.641 1.00 65.81 87 ASN A O 1
ATOM 718 N N . PRO A 1 88 ? -1.611 8.617 1.099 1.00 64.88 88 PRO A N 1
ATOM 719 C CA . PRO A 1 88 ? -2.840 8.999 1.803 1.00 64.88 88 PRO A CA 1
ATOM 720 C C . PRO A 1 88 ? -3.812 7.841 2.048 1.00 64.88 88 PRO A C 1
ATOM 722 O O . PRO A 1 88 ? -4.450 7.795 3.093 1.00 64.88 88 PRO A O 1
ATOM 725 N N . ILE A 1 89 ? -3.948 6.894 1.11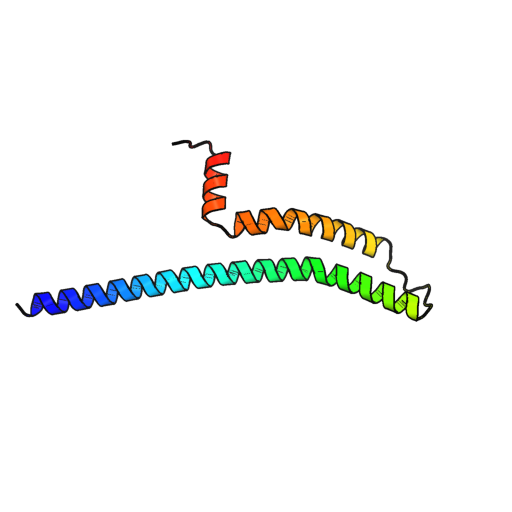9 1.00 67.44 89 ILE A N 1
ATOM 726 C CA . ILE A 1 89 ? -4.883 5.759 1.219 1.00 67.44 89 ILE A CA 1
ATOM 727 C C . ILE A 1 89 ? -4.450 4.783 2.322 1.00 67.44 89 ILE A C 1
ATOM 729 O O . ILE A 1 89 ? -5.282 4.331 3.109 1.00 67.44 89 ILE A O 1
ATOM 733 N N . ILE A 1 90 ? -3.151 4.514 2.445 1.00 67.00 90 ILE A N 1
ATOM 734 C CA . ILE A 1 90 ? -2.577 3.725 3.535 1.00 67.00 90 ILE A CA 1
ATOM 735 C C . ILE A 1 90 ? -2.882 4.406 4.864 1.00 67.00 90 ILE A C 1
ATOM 737 O O . ILE A 1 90 ? -3.466 3.789 5.750 1.00 67.00 90 ILE A O 1
ATOM 741 N N . TYR A 1 91 ? -2.582 5.6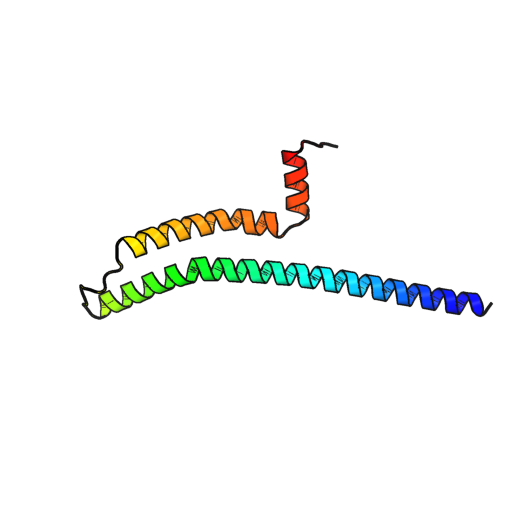95 5.010 1.00 63.38 91 TYR A N 1
ATOM 742 C CA . TYR A 1 91 ? -2.780 6.364 6.297 1.00 63.38 91 TYR A CA 1
ATOM 743 C C . TYR A 1 91 ? -4.267 6.585 6.645 1.00 63.38 91 TYR A C 1
ATOM 745 O O . TYR A 1 91 ? -4.661 6.423 7.803 1.00 63.38 91 TYR A O 1
ATOM 753 N N . THR A 1 92 ? -5.122 6.878 5.659 1.00 63.31 92 THR A N 1
ATOM 754 C CA . THR A 1 92 ? -6.554 7.173 5.873 1.00 63.31 92 THR A CA 1
ATOM 755 C C . THR A 1 92 ? -7.417 5.925 6.047 1.00 63.31 92 THR A C 1
ATOM 757 O O . THR A 1 92 ? -8.360 5.935 6.842 1.00 63.31 92 THR A O 1
ATOM 760 N N . ILE A 1 93 ? -7.119 4.829 5.341 1.00 61.25 93 ILE A N 1
ATOM 761 C CA . ILE A 1 93 ? -7.907 3.596 5.438 1.00 61.25 93 ILE A CA 1
ATOM 762 C C . ILE A 1 93 ? -7.467 2.770 6.650 1.00 61.25 93 ILE A C 1
ATOM 764 O O . ILE A 1 93 ? -8.325 2.171 7.303 1.00 61.25 93 ILE A O 1
ATOM 768 N N . PHE A 1 94 ? -6.185 2.759 7.020 1.00 56.84 94 PHE A N 1
ATOM 769 C CA . PHE A 1 94 ? -5.705 1.916 8.123 1.00 56.84 94 PHE A CA 1
ATOM 770 C C . PHE A 1 94 ? -6.090 2.420 9.500 1.00 56.84 94 PHE A C 1
ATOM 772 O O . PHE A 1 94 ? -6.264 1.612 10.412 1.00 56.84 94 PHE A O 1
ATOM 779 N N . ASN A 1 95 ? -6.261 3.729 9.659 1.00 58.22 95 ASN A N 1
ATOM 780 C CA . ASN A 1 95 ? -6.613 4.279 10.949 1.00 58.22 95 ASN A CA 1
ATOM 781 C C . ASN A 1 95 ? -8.116 4.590 10.998 1.00 58.22 95 ASN A C 1
ATOM 783 O O . ASN A 1 95 ? -8.628 5.489 10.328 1.00 58.22 95 ASN A O 1
ATOM 787 N N . THR A 1 96 ? -8.856 3.820 11.801 1.00 59.47 96 THR A N 1
ATOM 788 C CA . THR A 1 96 ? -10.278 4.079 12.072 1.00 59.47 96 THR A CA 1
ATOM 789 C C . THR A 1 96 ? -10.500 5.476 12.650 1.00 59.47 96 THR A C 1
ATOM 791 O O . THR A 1 96 ? -11.549 6.064 12.387 1.00 59.47 96 THR A O 1
ATOM 794 N N . GLU A 1 97 ? -9.504 6.034 13.348 1.00 58.38 97 GLU A N 1
ATOM 795 C CA . GLU A 1 97 ? -9.521 7.418 13.829 1.00 58.38 97 GLU A CA 1
ATOM 796 C C . GLU A 1 97 ? -9.381 8.428 12.684 1.00 58.38 97 GLU A C 1
ATOM 798 O O . GLU A 1 97 ? -10.039 9.463 12.716 1.00 58.38 97 GLU A O 1
ATOM 803 N N . PHE A 1 98 ? -8.640 8.113 11.614 1.00 61.50 98 PHE A N 1
ATOM 804 C CA . PHE A 1 98 ? -8.573 8.980 10.432 1.00 61.50 98 PHE A CA 1
ATOM 805 C C . PHE A 1 98 ? -9.897 9.010 9.686 1.00 61.50 98 PHE A C 1
ATOM 807 O O . PHE A 1 98 ? -10.375 10.085 9.364 1.00 61.50 98 PHE A O 1
ATOM 814 N N . ARG A 1 99 ? -10.552 7.862 9.457 1.00 61.69 99 ARG A N 1
ATOM 815 C CA . ARG A 1 99 ? -11.892 7.849 8.831 1.00 61.69 99 ARG A CA 1
ATOM 816 C C . ARG A 1 99 ? -12.916 8.600 9.673 1.00 61.69 99 ARG A C 1
ATOM 818 O O . ARG A 1 99 ? -13.839 9.203 9.131 1.00 61.69 99 ARG A O 1
ATOM 825 N N . ARG A 1 100 ? -12.765 8.552 10.998 1.00 62.88 100 ARG A N 1
ATOM 826 C CA . ARG A 1 100 ? -13.594 9.306 11.937 1.00 62.88 100 ARG A CA 1
ATOM 827 C C . ARG A 1 100 ? -13.323 10.807 11.831 1.00 62.88 100 ARG A C 1
ATOM 829 O O . ARG A 1 100 ? -14.282 11.561 11.728 1.00 62.88 100 ARG A O 1
ATOM 836 N N . ALA A 1 101 ? -12.060 11.221 11.772 1.00 65.00 101 ALA A N 1
ATOM 837 C CA . ALA A 1 101 ? -11.658 12.609 11.556 1.00 65.00 101 ALA A CA 1
ATOM 838 C C . ALA A 1 101 ? -12.069 13.129 10.168 1.00 65.00 101 ALA A C 1
ATOM 840 O O . ALA A 1 101 ? -12.600 14.223 10.071 1.00 65.00 101 ALA A O 1
ATOM 841 N N . PHE A 1 102 ? -11.934 12.325 9.111 1.00 68.06 102 PHE A N 1
ATOM 842 C CA . PHE A 1 102 ? -12.328 12.665 7.740 1.00 68.06 102 PHE A CA 1
ATOM 843 C C . PHE A 1 102 ? -13.848 12.787 7.602 1.00 68.06 102 PHE A C 1
ATOM 845 O O . PHE A 1 102 ? -14.336 13.712 6.967 1.00 68.06 102 PHE A O 1
ATOM 852 N N . LYS A 1 103 ? -14.617 11.902 8.257 1.00 66.25 103 LYS A N 1
ATOM 853 C CA . LYS A 1 103 ? -16.074 12.069 8.387 1.00 66.25 103 LYS A CA 1
ATOM 854 C C . LYS A 1 103 ? -16.435 13.312 9.195 1.00 66.25 103 LYS A C 1
ATOM 856 O O . LYS A 1 103 ? -17.406 13.968 8.855 1.00 66.25 103 LYS A O 1
ATOM 861 N N . CYS A 1 104 ? -15.677 13.637 10.240 1.00 68.06 104 CYS A N 1
ATOM 862 C CA . CYS A 1 104 ? -15.883 14.848 11.035 1.00 68.06 104 CYS A CA 1
ATOM 863 C C . CYS A 1 104 ? -15.611 16.122 10.214 1.00 68.06 104 CYS A C 1
ATOM 865 O O . CYS A 1 104 ? -16.391 17.065 10.287 1.00 68.06 104 CYS A O 1
ATOM 867 N N . LEU A 1 105 ? -14.554 16.109 9.397 1.00 71.00 105 LEU A N 1
ATOM 868 C CA . LEU A 1 105 ? -14.171 17.173 8.466 1.00 71.00 105 LEU A CA 1
ATOM 869 C C . LEU A 1 105 ? -15.177 17.338 7.317 1.00 71.00 105 LEU A C 1
ATOM 871 O O . LEU A 1 105 ? -15.600 18.452 7.046 1.00 71.00 105 LEU A O 1
ATOM 875 N N . LEU A 1 106 ? -15.595 16.246 6.665 1.00 71.00 106 LEU A N 1
ATOM 876 C CA . LEU A 1 106 ? -16.516 16.290 5.518 1.00 71.00 106 LEU A CA 1
ATOM 877 C C . LEU A 1 106 ? -17.980 16.528 5.902 1.00 71.00 106 LEU A C 1
ATOM 879 O O . LEU A 1 106 ? -18.708 17.154 5.143 1.00 71.00 106 LEU A O 1
ATOM 883 N N . LEU A 1 107 ? -18.437 16.007 7.045 1.00 76.44 107 LEU A N 1
ATOM 884 C CA . LEU A 1 107 ? -19.826 16.169 7.501 1.00 76.44 107 LEU A CA 1
ATOM 885 C C . LEU A 1 107 ? -19.992 17.340 8.475 1.00 76.44 107 LEU A C 1
ATOM 887 O O . LEU A 1 107 ? -21.077 17.509 9.026 1.00 76.44 107 LEU A O 1
ATOM 891 N N . GLY A 1 108 ? -18.929 18.118 8.712 1.00 61.59 108 GLY A N 1
ATOM 892 C CA . GLY A 1 108 ? -18.981 19.377 9.452 1.00 61.59 108 GLY A CA 1
ATOM 893 C C . GLY A 1 108 ? -19.625 19.286 10.834 1.00 61.59 108 GLY A C 1
ATOM 894 O O . GLY A 1 108 ? -20.174 20.273 11.312 1.00 61.59 108 GLY A O 1
ATOM 895 N N . LYS A 1 109 ? -19.603 18.123 11.497 1.00 55.50 109 LYS A N 1
ATOM 896 C CA . LYS A 1 109 ? -20.147 18.009 12.854 1.00 55.50 109 LYS A CA 1
ATOM 897 C C . LYS A 1 109 ? -19.044 18.306 13.855 1.00 55.50 109 LYS A C 1
ATOM 899 O O . LYS A 1 109 ? -18.532 17.412 14.528 1.00 55.50 109 LYS A O 1
ATOM 904 N N . GLY A 1 110 ? -18.684 19.588 13.887 1.00 56.25 110 GLY A N 1
ATOM 905 C CA . GLY A 1 110 ? -18.008 20.195 15.020 1.00 56.25 110 GLY A CA 1
ATOM 906 C C . GLY A 1 110 ? -18.801 19.891 16.287 1.00 56.25 110 GLY A C 1
ATOM 907 O O . GLY A 1 110 ? -20.032 19.974 16.304 1.00 56.25 110 GLY A O 1
ATOM 908 N N . ARG A 1 111 ? -18.085 19.440 17.311 1.00 48.81 111 ARG A N 1
ATOM 909 C CA . ARG A 1 111 ? -18.493 19.741 18.676 1.00 48.81 111 ARG A CA 1
ATOM 910 C C . ARG A 1 111 ? -18.010 21.144 18.980 1.00 48.81 111 ARG A C 1
ATOM 912 O O . ARG A 1 111 ? -16.867 21.430 18.558 1.00 48.81 111 ARG A O 1
#

Sequence (111 aa):
MFRRSWNRQDTMTATARRRANKNQRMEKRATKTLGIVVGIFLVCWVPFFSVYIVSAVCIKLDVQSCQADFYAFFYTTWLGYINSCINPIIYTIFNTEFRRAFKCLLLGKGR

pLDDT: mean 73.31, std 8.17, range [48.81, 87.56]